Protein 3PG0 (pdb70)

CATH classification: 2.80.10.50

Secondary structure (DSSP, 8-state):
--EEEEEETTT--EEEEGGG--STT-BEEEE-----GGG-EEEEEEETTEEEEEETTT--EEEEGGG--STT-BEEEE-----GGG-EEEEE-SSS-EEEEETTT-PEEEEGGG--STTPBEEEE-----GGG-EEEEE-

Nearest PDB structures (foldseek):
  3pg0-assembly1_A  TM=1.007E+00  e=2.298E-28  synthetic construct
  3vsf-assembly4_D  TM=9.784E-01  e=1.903E-14  Acetivibrio thermocellus ATCC 27405
  7znx-assembly2_B  TM=9.105E-01  e=7.882E-12  Coprinopsis cinerea
  4ouj-assembly1_A  TM=8.703E-01  e=4.534E-09  Clostridium botulinum B1 str. Okra
  7qe4-assembly1_AAA  TM=8.272E-01  e=1.511E-07  Salpingoeca rosetta

Radius of gyration: 12.98 Å; Cα contacts (8 Å, |Δi|>4): 430; chains: 1; bounding box: 32×31×33 Å

Sequence (140 aa):
DGYYKKLVARHSGKKALDVENASTSDGANVIQYSYSGGDNQQWRLLVDLGDGYYKLVARHSGKALDVENNASTSSDGANVIQYSSYSGGDNQQWRLLVDLGDGYYKLVARHSGKKALDVENASTSDGANVIQYSSYSGGDNQQWRLLVDL

Solvent-accessible surface area: 5973 Å² total; per-residue (Å²): 108,50,44,61,37,0,1,0,89,44,23,44,40,0,0,6,0,66,138,49,37,73,62,68,36,13,39,0,8,0,98,49,68,96,32,22,71,20,3,16,0,68,35,38,98,69,34,135,36,36,54,48,0,21,0,96,40,23,51,40,0,0,8,0,72,142,47,40,84,57,62,37,8,38,0,10,0,99,48,70,103,34,23,71,21,4,18,0,87,27,39,95,51,71,84,54,41,64,41,0,7,1,103,45,21,49,38,0,0,8,0,70,136,47,37,74,68,70,38,14,38,0,15,0,96,46,69,100,36,25,63,21,6,13,0,95,33,42,103,61

Foldseek 3Di:
DLKWWKAQQLQRWTFFQPPLDLDAFGFTATAHDPPDLRRIWHWADPDPQKTWTARRSRRWTWFQPPLDQDAFGGIHTHHDDPDLRRIWRWADPPPQKTWTARRSRRWTWFQPPSDNDGGGGIHTHHDDPDSRRIIHIGDD

Structure (mmCIF, N/CA/C/O backbone):
data_3PG0
#
_entry.id   3PG0
#
_cell.length_a   45.012
_cell.length_b   45.012
_cell.length_c   113.439
_cell.angle_alpha   90.00
_cell.angle_beta   90.00
_cell.angle_gamma   90.00
#
_symmetry.space_group_name_H-M   'P 43 21 2'
#
loop_
_entity.id
_entity.type
_entity.pdbx_description
1 polymer ThreeFoil
2 non-polymer 2-[BIS-(2-HYDROXY-ETHYL)-AMINO]-2-HYDROXYMETHYL-PROPANE-1,3-DIOL
3 non-polymer GLYCEROL
4 non-polymer 'SODIUM ION'
5 water water
#
loop_
_atom_site.group_PDB
_atom_site.id
_atom_site.type_symbol
_atom_site.label_atom_id
_atom_site.label_alt_id
_atom_site.label_comp_id
_atom_site.label_asym_id
_atom_site.label_entity_id
_atom_site.label_seq_id
_atom_site.pdbx_PDB_ins_code
_atom_site.Cartn_x
_atom_site.Cartn_y
_atom_site.Cartn_z
_atom_site.occupancy
_atom_site.B_iso_or_equiv
_atom_site.auth_seq_id
_atom_site.auth_comp_id
_atom_site.auth_asym_id
_atom_site.auth_atom_id
_atom_site.pdbx_PDB_model_num
ATOM 1 N N . ASP A 1 26 ? 28.646 -9.134 -5.409 1.00 49.48 2 ASP A N 1
ATOM 2 C CA . ASP A 1 26 ? 28.704 -9.544 -4.012 1.00 50.50 2 ASP A CA 1
ATOM 3 C C . ASP A 1 26 ? 28.323 -11.007 -3.844 1.00 49.72 2 ASP A C 1
ATOM 4 O O . ASP A 1 26 ? 29.013 -11.766 -3.161 1.00 49.89 2 ASP A O 1
ATOM 9 N N . GLY A 1 27 ? 27.218 -11.390 -4.479 1.00 43.57 3 GLY A N 1
ATOM 10 C CA . GLY A 1 27 ? 26.538 -12.634 -4.168 1.00 38.26 3 GLY A CA 1
ATOM 11 C C . GLY A 1 27 ? 25.346 -12.311 -3.277 1.00 32.42 3 GLY A C 1
ATOM 12 O O . GLY A 1 27 ? 24.525 -13.166 -2.951 1.00 33.57 3 GLY A O 1
ATOM 13 N N . TYR A 1 28 ? 25.258 -11.047 -2.883 1.00 26.39 4 TYR A N 1
ATOM 14 C CA . TYR A 1 28 ? 24.183 -10.593 -2.014 1.00 18.84 4 TYR A CA 1
ATOM 15 C C . TYR A 1 28 ? 23.229 -9.671 -2.761 1.00 21.19 4 TYR A C 1
ATOM 16 O O . TYR A 1 28 ? 23.578 -9.107 -3.796 1.00 23.10 4 TYR A O 1
ATOM 25 N N . TYR A 1 29 ? 22.023 -9.532 -2.216 1.00 18.02 5 TYR A N 1
ATOM 26 C CA . TYR A 1 29 ? 20.984 -8.686 -2.779 1.00 13.72 5 TYR A CA 1
ATOM 27 C C . TYR A 1 29 ? 20.361 -7.816 -1.707 1.00 14.40 5 TYR A C 1
ATOM 28 O O . TYR A 1 29 ? 20.328 -8.180 -0.527 1.00 15.82 5 TYR A O 1
ATOM 37 N N A LYS A 1 30 ? 19.881 -6.646 -2.096 0.77 13.53 6 LYS A N 1
ATOM 38 N N B LYS A 1 30 ? 19.816 -6.678 -2.123 0.23 13.61 6 LYS A N 1
ATOM 39 C CA A LYS A 1 30 ? 18.911 -5.985 -1.252 0.77 13.25 6 LYS A CA 1
ATOM 40 C CA B LYS A 1 30 ? 18.919 -5.916 -1.264 0.23 14.48 6 LYS A CA 1
ATOM 41 C C A LYS A 1 30 ? 17.553 -6.249 -1.877 0.77 12.23 6 LYS A C 1
ATOM 42 C C B LYS A 1 30 ? 17.509 -5.950 -1.854 0.23 13.78 6 LYS A C 1
ATOM 43 O O A LYS A 1 30 ? 17.436 -6.436 -3.094 0.77 12.31 6 LYS A O 1
ATOM 44 O O B LYS A 1 30 ? 17.309 -5.657 -3.035 0.23 16.26 6 LYS A O 1
ATOM 55 N N . LEU A 1 31 ? 16.536 -6.323 -1.028 1.00 10.68 7 LEU A N 1
ATOM 56 C CA . LEU A 1 31 ? 15.175 -6.513 -1.491 1.00 8.6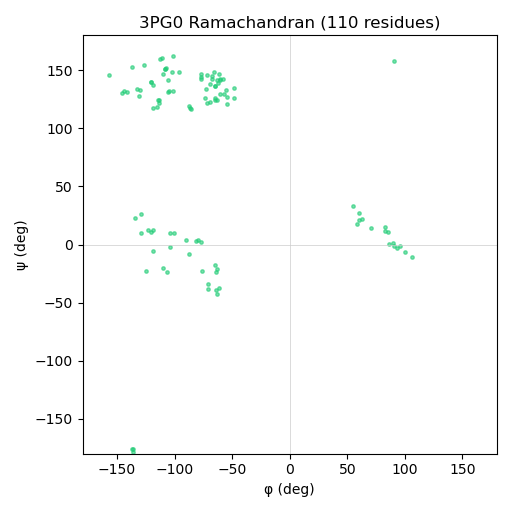0 7 LEU A CA 1
ATOM 57 C C . LEU A 1 31 ? 14.393 -5.279 -1.106 1.00 9.16 7 LEU A C 1
ATOM 58 O O . LEU A 1 31 ? 14.252 -4.975 0.081 1.00 12.03 7 LEU A O 1
ATOM 63 N N . VAL A 1 32 ? 13.892 -4.568 -2.117 1.00 9.19 8 VAL A N 1
ATOM 64 C CA . VAL A 1 32 ? 13.271 -3.261 -1.920 1.00 9.66 8 VAL A CA 1
ATOM 65 C C . VAL A 1 32 ? 11.793 -3.345 -2.275 1.00 9.09 8 VAL A C 1
ATOM 66 O O . VAL A 1 32 ? 11.438 -3.761 -3.381 1.00 11.36 8 VAL A O 1
ATOM 70 N N . ALA A 1 33 ? 10.935 -2.967 -1.332 1.00 10.33 9 ALA A N 1
ATOM 71 C CA . ALA A 1 33 ? 9.493 -2.984 -1.582 1.00 7.92 9 ALA A CA 1
ATOM 72 C C . ALA A 1 33 ? 9.112 -1.910 -2.590 1.00 11.72 9 ALA A C 1
ATOM 73 O O . ALA A 1 33 ? 9.596 -0.769 -2.530 1.00 11.67 9 ALA A O 1
ATOM 75 N N . ARG A 1 34 ? 8.228 -2.273 -3.512 1.00 10.72 10 ARG A N 1
ATOM 76 C CA . ARG A 1 34 ? 7.873 -1.375 -4.608 1.00 9.62 10 ARG A CA 1
ATOM 77 C C . ARG A 1 34 ? 7.187 -0.112 -4.116 1.00 13.86 10 ARG A C 1
ATOM 78 O O . ARG A 1 34 ? 7.438 0.981 -4.632 1.00 14.96 10 ARG A O 1
ATOM 86 N N . HIS A 1 35 ? 6.318 -0.254 -3.122 1.00 11.09 11 HIS A N 1
ATOM 87 C CA . HIS A 1 35 ? 5.549 0.900 -2.663 1.00 9.61 11 HIS A CA 1
ATOM 88 C C . HIS A 1 35 ? 6.420 1.909 -1.920 1.00 14.18 11 HIS A C 1
ATOM 89 O O . HIS A 1 35 ? 6.255 3.107 -2.085 1.00 15.47 11 HIS A O 1
ATOM 96 N N . SER A 1 36 ? 7.368 1.425 -1.122 1.00 11.25 12 SER A N 1
ATOM 97 C CA . SER A 1 36 ? 8.053 2.300 -0.173 1.00 11.35 12 SER A CA 1
ATOM 98 C C . SER A 1 36 ? 9.477 2.618 -0.585 1.00 10.50 12 SER A C 1
ATOM 99 O O . SER A 1 36 ? 10.039 3.636 -0.159 1.00 14.70 12 SER A O 1
ATOM 102 N N . GLY A 1 37 ? 10.066 1.745 -1.400 1.00 12.97 13 GLY A N 1
ATOM 103 C CA . GLY A 1 37 ? 11.462 1.878 -1.784 1.00 15.04 13 GLY A CA 1
ATOM 104 C C . GLY A 1 37 ? 12.398 1.567 -0.622 1.00 14.57 13 GLY A C 1
ATOM 105 O O . GLY A 1 37 ? 13.612 1.825 -0.686 1.00 15.83 13 GLY A O 1
ATOM 106 N N A LYS A 1 38 ? 11.840 1.024 0.454 0.32 12.69 14 LYS A N 1
ATOM 107 N N B LYS A 1 38 ? 11.836 0.975 0.427 0.68 13.06 14 LYS A N 1
ATOM 108 C CA A LYS A 1 38 ? 12.651 0.638 1.601 0.32 10.75 14 LYS A CA 1
ATOM 109 C CA B LYS A 1 38 ? 12.601 0.610 1.613 0.68 10.65 14 LYS A CA 1
ATOM 110 C C A LYS A 1 38 ? 13.061 -0.831 1.502 0.32 9.78 14 LYS A C 1
ATOM 111 C C B LYS A 1 38 ? 12.904 -0.894 1.654 0.68 9.14 14 LYS A C 1
ATOM 112 O O A LYS A 1 38 ? 12.599 -1.558 0.615 0.32 7.06 14 LYS A O 1
ATOM 113 O O B LYS A 1 38 ? 12.218 -1.697 1.012 0.68 10.95 14 LYS A O 1
ATOM 124 N N . ALA A 1 39 ? 13.938 -1.258 2.404 1.00 8.46 15 ALA A N 1
ATOM 125 C CA . ALA A 1 39 ? 14.569 -2.562 2.289 1.00 10.21 15 ALA A CA 1
ATOM 126 C C . ALA A 1 39 ? 14.126 -3.576 3.337 1.00 10.48 15 ALA A C 1
ATOM 127 O O . ALA A 1 39 ? 13.782 -3.221 4.467 1.00 10.19 15 ALA A O 1
ATOM 129 N N . LEU A 1 40 ? 14.162 -4.844 2.944 1.00 9.05 16 LEU A N 1
ATOM 130 C CA . LEU A 1 40 ? 13.970 -5.955 3.858 1.00 9.76 16 LEU A CA 1
ATOM 131 C C . LEU A 1 40 ? 15.118 -5.992 4.866 1.00 8.70 16 LEU A C 1
ATOM 132 O O . LEU A 1 40 ? 16.292 -6.069 4.488 1.00 8.95 16 LEU A O 1
ATOM 137 N N . ASP A 1 41 ? 14.772 -5.961 6.151 1.00 8.19 17 ASP A N 1
ATOM 138 C CA . ASP A 1 41 ? 15.722 -5.605 7.193 1.00 7.87 17 ASP A CA 1
ATOM 139 C C . ASP A 1 41 ? 15.519 -6.473 8.440 1.00 7.65 17 ASP A C 1
ATOM 140 O O . ASP A 1 41 ? 14.392 -6.634 8.906 1.00 8.92 17 ASP A O 1
ATOM 145 N N . VAL A 1 42 ? 16.604 -7.044 8.975 1.00 8.72 18 VAL A N 1
ATOM 146 C CA . VAL A 1 42 ? 16.496 -7.726 10.271 1.00 6.36 18 VAL A CA 1
ATOM 147 C C . VAL A 1 42 ? 16.722 -6.712 11.389 1.00 11.97 18 VAL A C 1
ATOM 148 O O . VAL A 1 42 ? 17.798 -6.113 11.506 1.00 10.69 18 VAL A O 1
ATOM 152 N N . GLU A 1 43 ? 15.698 -6.558 12.217 1.00 9.68 19 GLU A N 1
ATOM 153 C CA . GLU A 1 43 ? 15.567 -5.434 13.132 1.00 12.72 19 GLU A CA 1
ATOM 154 C C . GLU A 1 43 ? 16.772 -5.245 14.054 1.00 11.52 19 GLU A C 1
ATOM 155 O O . GLU A 1 43 ? 17.137 -6.145 14.825 1.00 11.93 19 GLU A O 1
ATOM 161 N N . ASN A 1 44 ? 17.385 -4.067 13.949 1.00 11.99 20 ASN A N 1
ATOM 162 C CA . ASN A 1 44 ? 18.486 -3.657 14.817 1.00 11.59 20 ASN A CA 1
ATOM 163 C C . ASN A 1 44 ? 19.712 -4.564 14.739 1.00 11.37 20 ASN A C 1
ATOM 164 O O . ASN A 1 44 ? 20.540 -4.601 15.661 1.00 10.58 20 ASN A O 1
ATOM 169 N N . ALA A 1 45 ? 19.810 -5.297 13.630 1.00 8.70 21 ALA A N 1
ATOM 170 C CA . ALA A 1 45 ? 20.957 -6.165 13.360 1.00 10.53 21 ALA A CA 1
ATOM 171 C C . ALA A 1 45 ? 21.136 -7.236 14.425 1.00 12.07 21 ALA A C 1
ATOM 172 O O . ALA A 1 45 ? 22.240 -7.745 14.644 1.00 10.86 21 ALA A O 1
ATOM 174 N N . SER A 1 46 ? 20.040 -7.617 15.068 1.00 11.35 22 SER A N 1
ATOM 175 C CA . SER A 1 46 ? 20.106 -8.753 15.981 1.00 9.89 22 SER A CA 1
ATOM 176 C C . SER A 1 46 ? 20.426 -10.009 15.193 1.00 10.40 22 SER A C 1
ATOM 177 O O . SER A 1 46 ? 19.831 -10.240 14.127 1.00 10.06 22 SER A O 1
ATOM 180 N N . THR A 1 47 ? 21.338 -10.826 15.717 1.00 10.60 23 THR A N 1
ATOM 181 C CA . THR A 1 47 ? 21.617 -12.131 15.108 1.00 8.54 23 THR A CA 1
ATOM 182 C C . THR A 1 47 ? 20.727 -13.233 15.692 1.00 9.34 23 THR A C 1
ATOM 183 O O . THR A 1 47 ? 20.870 -14.413 15.338 1.00 10.38 23 THR A O 1
ATOM 187 N N . SER A 1 48 ? 19.808 -12.861 16.579 1.00 8.63 24 SER A N 1
ATOM 188 C CA . SER A 1 48 ? 19.029 -13.854 17.332 1.00 9.10 24 SER A CA 1
ATOM 189 C C . SER A 1 48 ? 18.047 -14.677 16.501 1.00 10.24 24 SER A C 1
ATOM 190 O O . SER A 1 48 ? 17.371 -14.147 15.609 1.00 9.44 24 SER A O 1
ATOM 193 N N . ASP A 1 49 ? 17.928 -15.956 16.841 1.00 10.13 25 ASP A N 1
ATOM 194 C CA . ASP A 1 49 ? 16.761 -16.714 16.418 1.00 10.57 25 ASP A CA 1
ATOM 195 C C . ASP A 1 49 ? 15.524 -15.955 16.873 1.00 11.54 25 ASP A C 1
ATOM 196 O O . ASP A 1 49 ? 15.394 -15.608 18.056 1.0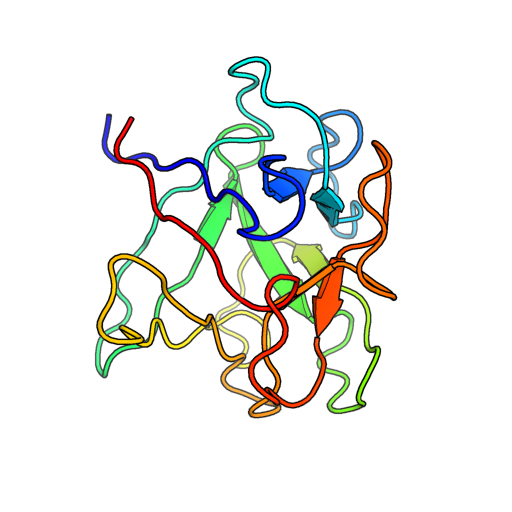0 12.17 25 ASP A O 1
ATOM 201 N N . GLY A 1 50 ? 14.621 -15.692 15.931 1.00 8.54 26 GLY A N 1
ATOM 202 C CA . GLY A 1 50 ? 13.368 -15.021 16.225 1.00 9.51 26 GLY A CA 1
ATOM 203 C C . GLY A 1 50 ? 13.379 -13.505 16.063 1.00 11.29 26 GLY A C 1
ATOM 204 O O . GLY A 1 50 ? 12.334 -12.860 16.245 1.00 11.88 26 GLY A O 1
ATOM 205 N N . A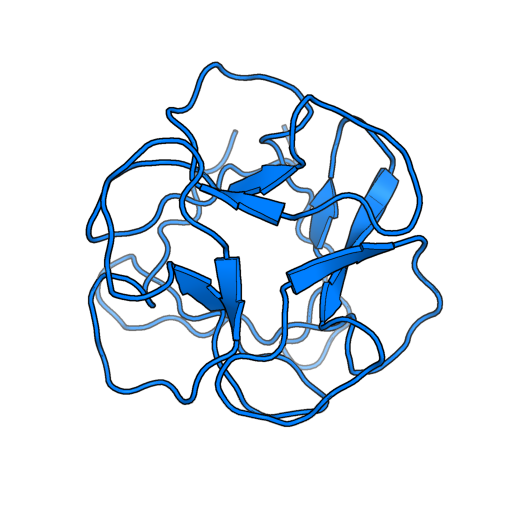LA A 1 51 ? 14.531 -12.922 15.730 1.00 10.38 27 ALA A N 1
ATOM 206 C CA . ALA A 1 51 ? 14.575 -11.472 15.509 1.00 8.86 27 ALA A CA 1
ATOM 207 C C . ALA A 1 51 ? 13.599 -11.101 14.409 1.00 10.26 27 ALA A C 1
ATOM 208 O O . ALA A 1 51 ? 13.437 -11.836 13.438 1.00 11.41 27 ALA A O 1
ATOM 210 N N . ASN A 1 52 ? 12.941 -9.959 14.566 1.00 9.88 28 ASN A N 1
ATOM 211 C CA . ASN A 1 52 ? 11.872 -9.587 13.645 1.00 10.62 28 ASN A CA 1
ATOM 212 C C . ASN A 1 52 ? 12.421 -9.064 12.328 1.00 8.49 28 ASN A C 1
ATOM 213 O O . ASN A 1 52 ? 13.461 -8.414 12.303 1.00 10.28 28 ASN A O 1
ATOM 218 N N . VAL A 1 53 ? 11.702 -9.335 11.243 1.00 8.15 29 VAL A N 1
ATOM 219 C CA . VAL A 1 53 ? 12.048 -8.780 9.934 1.00 6.68 29 VAL A CA 1
ATOM 220 C C . VAL A 1 53 ? 11.067 -7.657 9.619 1.00 9.49 29 VAL A C 1
ATOM 221 O O . VAL A 1 53 ? 9.850 -7.809 9.764 1.00 9.48 29 VAL A O 1
ATOM 225 N N . ILE A 1 54 ? 11.614 -6.524 9.199 1.00 7.57 30 ILE A N 1
ATOM 226 C CA . ILE A 1 54 ? 10.850 -5.294 9.028 1.00 10.15 30 ILE A CA 1
ATOM 227 C C . ILE A 1 54 ? 11.259 -4.654 7.715 1.00 8.77 30 ILE A C 1
ATOM 228 O O . ILE A 1 54 ? 12.081 -5.185 6.975 1.00 8.65 30 ILE A O 1
ATOM 233 N N . GLN A 1 55 ? 10.670 -3.506 7.425 1.00 8.28 31 GLN A N 1
ATOM 234 C CA . GLN A 1 55 ? 11.122 -2.676 6.323 1.00 10.58 31 GLN A CA 1
ATOM 235 C C . GLN A 1 55 ? 11.868 -1.481 6.901 1.00 10.01 31 GLN A C 1
ATOM 236 O O . GLN A 1 55 ? 11.498 -0.965 7.950 1.00 10.85 31 GLN A O 1
ATOM 242 N N . TYR A 1 56 ? 12.947 -1.069 6.253 1.00 11.71 32 TYR A N 1
ATOM 243 C CA . TYR A 1 56 ? 13.707 0.066 6.759 1.00 11.48 32 TYR A CA 1
ATOM 244 C C . TYR A 1 56 ? 14.510 0.714 5.638 1.00 12.78 32 TYR A C 1
ATOM 245 O O . TYR A 1 56 ? 14.983 0.037 4.726 1.00 11.14 32 TYR A O 1
ATOM 254 N N . SER A 1 57 ? 14.658 2.034 5.703 1.00 10.63 33 SER A N 1
ATOM 255 C CA . SER A 1 57 ? 15.489 2.731 4.732 1.00 10.46 33 SER A CA 1
ATOM 256 C C . SER A 1 57 ? 16.849 2.040 4.590 1.00 10.57 33 SER A C 1
ATOM 257 O O . SER A 1 57 ? 17.490 1.709 5.589 1.00 13.22 33 SER A O 1
ATOM 260 N N . TYR A 1 58 ? 17.293 1.853 3.350 1.00 13.57 34 TYR A N 1
ATOM 261 C CA . TYR A 1 58 ? 18.534 1.119 3.091 1.00 14.24 34 TYR A CA 1
ATOM 262 C C . TYR A 1 58 ? 19.770 1.940 3.453 1.00 17.00 34 TYR A C 1
ATOM 263 O O . TYR A 1 58 ? 19.939 3.066 2.971 1.00 17.00 34 TYR A O 1
ATOM 272 N N . SER A 1 59 ? 20.633 1.359 4.288 1.00 14.91 35 SER A N 1
ATOM 273 C CA . SER A 1 59 ? 21.873 2.000 4.720 1.00 15.97 35 SER A CA 1
ATOM 274 C C . SER A 1 59 ? 23.100 1.196 4.287 1.00 17.52 35 SER A C 1
ATOM 275 O O . SER A 1 59 ? 24.239 1.620 4.510 1.00 18.35 35 SER A O 1
ATOM 278 N N . GLY A 1 60 ? 22.870 0.025 3.704 1.00 13.67 36 GLY A N 1
ATOM 279 C CA . GLY A 1 60 ? 23.950 -0.880 3.338 1.00 16.57 36 GLY A CA 1
ATOM 280 C C . GLY A 1 60 ? 24.377 -1.774 4.494 1.00 14.56 36 GLY A C 1
ATOM 281 O O . GLY A 1 60 ? 25.401 -2.461 4.433 1.00 14.11 36 GLY A O 1
ATOM 282 N N . GLY A 1 61 ? 23.591 -1.771 5.565 1.00 14.73 37 GLY A N 1
ATOM 283 C CA . GLY A 1 61 ? 23.889 -2.617 6.705 1.00 12.69 37 GLY A CA 1
ATOM 284 C C . GLY A 1 61 ? 23.859 -4.082 6.301 1.00 14.45 37 GLY A C 1
ATOM 285 O O . GLY A 1 61 ? 23.078 -4.477 5.430 1.00 12.70 37 GLY A O 1
ATOM 286 N N . ASP A 1 62 ? 24.709 -4.898 6.922 1.00 11.29 38 ASP A N 1
ATOM 287 C CA . ASP A 1 62 ? 24.708 -6.327 6.614 1.00 10.38 38 ASP A CA 1
ATOM 288 C C . ASP A 1 62 ? 23.377 -6.980 6.979 1.00 13.79 38 ASP A C 1
ATOM 289 O O . ASP A 1 62 ? 23.054 -8.057 6.475 1.00 12.26 38 ASP A O 1
ATOM 294 N N . ASN A 1 63 ? 22.616 -6.341 7.867 1.00 12.15 39 ASN A N 1
ATOM 295 C CA . ASN A 1 63 ? 21.296 -6.855 8.248 1.00 9.90 39 ASN A CA 1
ATOM 296 C C . ASN A 1 63 ? 20.224 -6.522 7.208 1.00 11.14 39 ASN A C 1
ATOM 297 O O . ASN A 1 63 ? 19.038 -6.824 7.398 1.00 10.17 39 ASN A O 1
ATOM 302 N N . GLN A 1 64 ? 20.653 -5.914 6.105 1.00 10.67 40 GLN A N 1
ATOM 303 C CA . GLN A 1 64 ? 19.756 -5.546 5.010 1.00 12.26 40 GLN A CA 1
ATOM 304 C C . GLN A 1 64 ? 20.242 -6.185 3.721 1.00 13.21 40 GLN A C 1
ATOM 305 O O . GLN A 1 64 ? 19.797 -5.817 2.635 1.00 12.51 40 GLN A O 1
ATOM 311 N N . GLN A 1 65 ? 21.172 -7.129 3.839 1.00 9.33 41 GLN A N 1
ATOM 312 C CA . GLN A 1 65 ? 21.681 -7.835 2.675 1.00 10.85 41 GLN A CA 1
ATOM 313 C C . GLN A 1 65 ? 21.382 -9.314 2.800 1.00 14.20 41 GLN A C 1
ATOM 314 O O . GLN A 1 65 ? 21.540 -9.895 3.877 1.00 12.73 41 GLN A O 1
ATOM 320 N N . TRP A 1 66 ? 20.950 -9.915 1.694 1.00 9.44 42 TRP A N 1
ATOM 321 C CA . TRP A 1 66 ? 20.427 -11.267 1.702 1.00 8.61 42 TRP A CA 1
ATOM 322 C C . TRP A 1 66 ? 21.083 -12.096 0.620 1.00 13.88 42 TRP A C 1
ATOM 323 O O . TRP A 1 66 ? 21.206 -11.658 -0.524 1.00 14.72 42 TRP A O 1
ATOM 334 N N . ARG A 1 67 ? 21.520 -13.290 0.994 1.00 13.56 43 ARG A N 1
ATOM 335 C CA . ARG A 1 67 ? 22.025 -14.239 0.015 1.00 14.79 43 ARG A CA 1
ATOM 336 C C . ARG A 1 67 ? 20.854 -15.065 -0.484 1.00 13.99 43 ARG A C 1
ATOM 337 O O . ARG A 1 67 ? 20.153 -15.697 0.313 1.00 14.25 43 ARG A O 1
ATOM 342 N N A LEU A 1 68 ? 20.641 -15.080 -1.802 0.65 14.31 44 LEU A N 1
ATOM 343 N N B LEU A 1 68 ? 20.620 -15.015 -1.791 0.35 14.08 44 LEU A N 1
ATOM 344 C CA A LEU A 1 68 ? 19.568 -15.873 -2.409 0.65 12.56 44 LEU A CA 1
ATOM 345 C CA B LEU A 1 68 ? 19.636 -15.876 -2.416 0.35 13.18 44 LEU A CA 1
ATOM 346 C C A LEU A 1 68 ? 20.064 -17.252 -2.839 0.65 13.40 44 LEU A C 1
ATOM 347 C C B LEU A 1 68 ? 20.300 -17.215 -2.658 0.35 13.48 44 LEU A C 1
ATOM 348 O O A LEU A 1 68 ? 20.666 -17.413 -3.910 0.65 14.27 44 LEU A O 1
ATOM 349 O O B LEU A 1 68 ? 21.279 -17.314 -3.405 0.35 12.90 44 LEU A O 1
ATOM 358 N N . VAL A 1 69 ? 19.782 -18.243 -2.004 1.00 10.23 45 VAL A N 1
ATOM 359 C CA . VAL A 1 69 ? 20.353 -19.564 -2.137 1.00 11.45 45 VAL A CA 1
ATOM 360 C C . VAL A 1 69 ? 19.370 -20.508 -2.805 1.00 11.63 45 VAL A C 1
ATOM 361 O O . VAL A 1 69 ? 18.311 -20.808 -2.246 1.00 11.29 45 VAL A O 1
ATOM 365 N N . ASP A 1 70 ? 19.73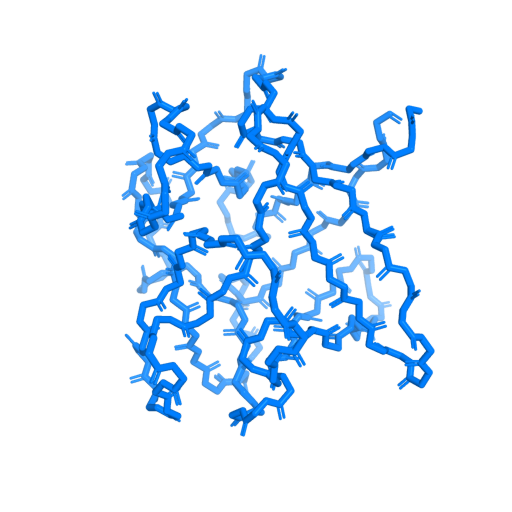0 -20.958 -4.010 1.00 11.40 46 ASP A N 1
ATOM 366 C CA . ASP A 1 70 ? 18.892 -21.804 -4.845 1.00 14.17 46 ASP A CA 1
ATOM 367 C C . ASP A 1 70 ? 18.761 -23.196 -4.245 1.00 15.87 46 ASP A C 1
ATOM 368 O O . ASP A 1 70 ? 19.758 -23.873 -4.012 1.00 16.38 46 ASP A O 1
ATOM 373 N N . LEU A 1 71 ? 17.525 -23.613 -3.996 1.00 13.04 47 LEU A N 1
ATOM 374 C CA . LEU A 1 71 ? 17.247 -24.930 -3.426 1.00 13.45 47 LEU A CA 1
ATOM 375 C C . LEU A 1 71 ? 16.724 -25.883 -4.491 1.00 15.78 47 LEU A C 1
ATOM 376 O O . LEU A 1 71 ? 16.472 -27.046 -4.206 1.00 15.19 47 LEU A O 1
ATOM 381 N N . GLY A 1 72 ? 16.562 -25.386 -5.714 1.00 18.44 48 GLY A N 1
ATOM 382 C CA . GLY A 1 72 ? 15.976 -26.170 -6.789 1.00 23.42 48 GLY A CA 1
ATOM 383 C C . GLY A 1 72 ? 14.466 -26.000 -6.847 1.00 26.93 48 GLY A C 1
ATOM 384 O O . GLY A 1 72 ? 13.834 -25.619 -5.854 1.00 20.98 48 GLY A O 1
ATOM 385 N N . ASP A 1 73 ? 13.893 -26.272 -8.018 1.00 27.49 49 ASP A N 1
ATOM 386 C CA . ASP A 1 73 ? 12.445 -26.209 -8.225 1.00 31.07 49 ASP A CA 1
ATOM 387 C C . ASP A 1 73 ? 11.849 -24.815 -8.026 1.00 26.05 49 ASP A C 1
ATOM 388 O O . ASP A 1 73 ? 10.650 -24.675 -7.791 1.00 32.97 49 ASP A O 1
ATOM 393 N N . GLY A 1 74 ? 12.682 -23.786 -8.137 1.00 23.33 50 GLY A N 1
ATOM 394 C CA . GLY A 1 74 ? 12.204 -22.420 -8.016 1.00 21.58 50 GLY A CA 1
ATOM 395 C C . GLY A 1 74 ? 12.147 -21.919 -6.582 1.00 19.40 50 GLY A C 1
ATOM 396 O O . GLY A 1 74 ? 11.768 -20.772 -6.344 1.00 21.59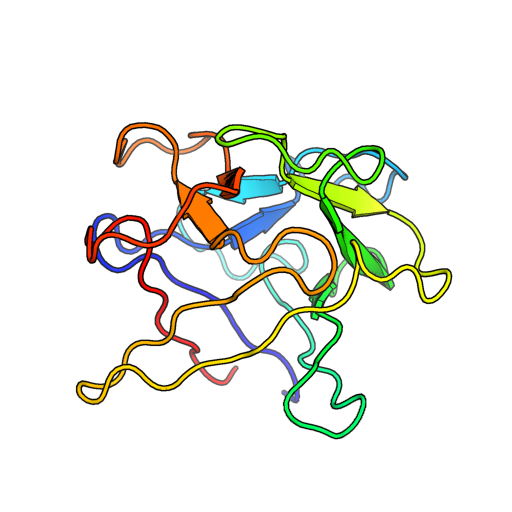 50 GLY A O 1
ATOM 397 N N . TYR A 1 75 ? 12.547 -22.764 -5.633 1.00 19.18 51 TYR A N 1
ATOM 398 C CA . TYR A 1 75 ? 12.600 -22.362 -4.231 1.00 15.18 51 TYR A CA 1
ATOM 399 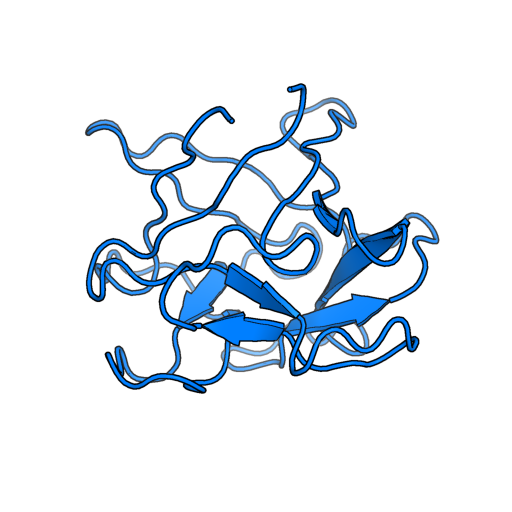C C . TYR A 1 75 ? 13.996 -21.903 -3.810 1.00 16.19 51 TYR A C 1
ATOM 400 O O . TYR A 1 75 ? 15.003 -22.385 -4.339 1.00 13.74 51 TYR A O 1
ATOM 409 N N . TYR A 1 76 ? 14.030 -20.958 -2.871 1.00 12.00 52 TYR A N 1
ATOM 410 C CA . TYR A 1 76 ? 15.256 -20.377 -2.341 1.00 13.73 52 TYR A CA 1
ATOM 411 C C . TYR A 1 76 ? 15.158 -20.241 -0.833 1.00 13.61 52 TYR A C 1
ATOM 412 O O . TYR A 1 76 ? 14.068 -20.081 -0.287 1.00 13.03 52 TYR A O 1
ATOM 421 N N . LYS A 1 77 ? 16.297 -20.277 -0.152 1.00 11.13 53 LYS A N 1
ATOM 422 C CA . LYS A 1 77 ? 16.344 -19.721 1.192 1.00 10.39 53 LYS A CA 1
ATOM 423 C C . LYS A 1 77 ? 17.011 -18.364 1.071 1.00 11.99 53 LYS A C 1
ATOM 424 O O . LYS A 1 77 ? 17.836 -18.140 0.178 1.00 13.40 53 LYS A O 1
ATOM 430 N N . LEU A 1 78 ? 16.608 -17.441 1.933 1.00 10.66 54 LEU A N 1
ATOM 431 C CA . LEU A 1 78 ? 17.197 -16.110 1.949 1.00 10.00 54 LEU A CA 1
ATOM 432 C C . LEU A 1 78 ? 17.907 -15.935 3.275 1.00 10.78 54 LEU A C 1
ATOM 433 O O . LEU A 1 78 ? 17.290 -15.992 4.344 1.00 10.36 54 LEU A O 1
ATOM 438 N N . VAL A 1 79 ? 19.215 -15.727 3.202 1.00 10.12 55 VAL A N 1
ATOM 439 C CA . VAL A 1 79 ? 20.051 -15.749 4.398 1.00 10.02 55 VAL A CA 1
ATOM 440 C C . VAL A 1 79 ? 20.613 -14.359 4.653 1.00 11.35 55 VAL A C 1
ATOM 441 O O . VAL A 1 79 ? 21.267 -13.786 3.784 1.00 13.73 55 VAL A O 1
ATOM 445 N N . ALA A 1 80 ? 20.364 -13.823 5.843 1.00 11.30 56 ALA A N 1
ATOM 446 C CA . ALA A 1 80 ? 20.821 -12.477 6.166 1.00 9.38 56 ALA A CA 1
ATOM 447 C C . ALA A 1 80 ? 22.333 -12.457 6.370 1.00 10.68 56 ALA A C 1
ATOM 448 O O . ALA A 1 80 ? 22.893 -13.301 7.070 1.00 12.34 56 ALA A O 1
ATOM 450 N N . ARG A 1 81 ? 22.986 -11.477 5.763 1.00 11.10 57 ARG A N 1
ATOM 451 C CA . ARG A 1 81 ? 24.443 -11.419 5.769 1.00 13.08 57 ARG A CA 1
ATOM 452 C C . ARG A 1 81 ? 25.015 -11.290 7.180 1.00 14.92 57 ARG A C 1
ATOM 453 O O . ARG A 1 81 ? 26.053 -11.876 7.495 1.00 14.81 57 ARG A O 1
ATOM 461 N N . HIS A 1 82 ? 24.341 -10.531 8.037 1.00 9.88 58 HIS A N 1
ATOM 462 C CA . HIS A 1 82 ? 24.925 -10.213 9.336 1.00 10.82 58 HIS A CA 1
ATOM 463 C C . HIS A 1 82 ? 24.854 -11.386 10.307 1.00 13.11 58 HIS A C 1
ATOM 464 O O . HIS A 1 82 ? 25.622 -11.447 11.268 1.00 12.62 58 HIS A O 1
ATOM 471 N N . SER A 1 83 ? 23.925 -12.313 10.069 1.00 11.47 59 SER A N 1
ATOM 472 C CA . SER A 1 83 ? 23.607 -13.331 11.065 1.00 10.71 59 SER A CA 1
ATOM 473 C C . SER A 1 83 ? 23.731 -14.764 10.558 1.00 12.21 59 SER A C 1
ATOM 474 O O . SER A 1 83 ? 23.875 -15.690 11.356 1.00 14.10 59 SER A O 1
ATOM 477 N N . GLY A 1 84 ? 23.639 -14.948 9.241 1.00 11.39 60 GLY A N 1
ATOM 478 C CA . GLY A 1 84 ? 23.631 -16.275 8.646 1.00 14.16 60 GLY A CA 1
ATOM 479 C C . GLY A 1 84 ? 22.347 -17.035 8.927 1.00 14.51 60 GLY A C 1
ATOM 480 O O . GLY A 1 84 ? 22.296 -18.254 8.753 1.00 15.90 60 GLY A O 1
ATOM 481 N N . LYS A 1 85 ? 21.318 -16.324 9.387 1.00 11.54 61 LYS A N 1
ATOM 482 C CA . LYS A 1 85 ? 20.029 -16.946 9.686 1.00 9.21 61 LYS A CA 1
ATOM 483 C C . LYS A 1 85 ? 19.055 -16.669 8.542 1.00 13.10 61 LYS A C 1
ATOM 484 O O . LYS A 1 85 ? 19.297 -15.789 7.719 1.00 11.34 61 LYS A O 1
ATOM 490 N N . ALA A 1 86 ? 17.978 -17.444 8.462 1.00 8.88 62 ALA A N 1
ATOM 491 C CA . ALA A 1 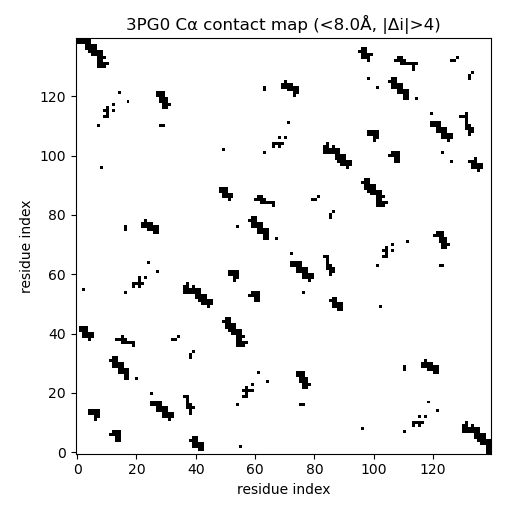86 ? 17.137 -17.447 7.263 1.00 8.98 62 ALA A CA 1
ATOM 492 C C . ALA A 1 86 ? 15.787 -16.760 7.452 1.00 10.05 62 ALA A C 1
ATOM 493 O O . ALA A 1 86 ? 15.234 -16.735 8.559 1.00 11.55 62 ALA A O 1
ATOM 495 N N . LEU A 1 87 ? 15.262 -16.231 6.348 1.00 7.36 63 LEU A N 1
ATOM 496 C CA . LEU A 1 87 ? 13.921 -15.622 6.300 1.00 6.42 63 LEU A CA 1
ATOM 497 C C . LEU A 1 87 ? 12.882 -16.703 6.568 1.00 8.32 63 LEU A C 1
ATOM 498 O O . LEU A 1 87 ? 12.854 -17.730 5.884 1.00 11.04 63 LEU A O 1
ATOM 503 N N . ASP A 1 88 ? 12.012 -16.468 7.550 1.00 8.83 64 ASP A N 1
ATOM 504 C CA . ASP A 1 88 ? 11.259 -17.557 8.174 1.00 8.95 64 ASP A CA 1
ATOM 505 C C . ASP A 1 88 ? 9.862 -17.050 8.524 1.00 10.16 64 ASP A C 1
ATOM 506 O O . ASP A 1 88 ? 9.719 -15.961 9.066 1.00 9.93 64 ASP A O 1
ATOM 511 N N . VAL A 1 89 ? 8.831 -17.811 8.171 1.00 9.24 65 VAL A N 1
ATOM 512 C CA . VAL A 1 89 ? 7.488 -17.474 8.632 1.00 8.26 65 VAL A CA 1
ATOM 513 C C . VAL A 1 89 ? 7.294 -18.099 10.005 1.00 11.09 65 VAL A C 1
ATOM 514 O O . VAL A 1 89 ? 7.319 -19.318 10.157 1.00 10.92 65 VAL A O 1
ATOM 518 N N . GLU A 1 90 ? 7.111 -17.238 10.996 1.00 10.05 66 GLU A N 1
ATOM 519 C CA . GLU A 1 90 ? 7.110 -17.620 12.403 1.00 10.09 66 GLU A CA 1
ATOM 520 C C . GLU A 1 90 ? 6.203 -18.807 12.722 1.00 12.58 66 GLU A C 1
ATOM 521 O O . GLU A 1 90 ? 4.991 -18.761 12.480 1.00 12.16 66 GLU A O 1
ATOM 527 N N A ASN A 1 91 ? 6.800 -19.863 13.271 0.39 13.43 67 ASN A N 1
ATOM 528 N N B ASN A 1 91 ? 6.816 -19.868 13.246 0.61 12.92 67 ASN A N 1
ATOM 529 C CA A ASN A 1 91 ? 6.066 -21.057 13.698 0.39 15.89 67 ASN A CA 1
ATOM 530 C CA B ASN A 1 91 ? 6.108 -21.074 13.687 0.61 15.72 67 ASN A CA 1
ATOM 531 C C A ASN A 1 91 ? 5.291 -21.748 12.580 0.39 14.62 67 ASN A C 1
ATOM 532 C C B ASN A 1 91 ? 5.351 -21.806 12.588 0.61 14.66 67 ASN A C 1
ATOM 533 O O A ASN A 1 91 ? 4.323 -22.467 12.838 0.39 14.37 67 ASN A O 1
ATOM 534 O O B ASN A 1 91 ? 4.462 -22.616 12.865 0.61 13.82 67 ASN A O 1
ATOM 543 N N . ALA A 1 92 ? 5.728 -21.535 11.342 1.00 14.83 68 ALA A N 1
ATOM 544 C CA . ALA A 1 92 ? 5.087 -22.148 10.181 1.00 15.79 68 ALA A CA 1
ATOM 545 C C . ALA A 1 92 ? 3.586 -21.882 10.132 1.00 14.44 68 ALA A C 1
ATOM 546 O O . ALA A 1 92 ? 2.822 -22.686 9.605 1.00 13.33 68 ALA A O 1
ATOM 548 N N . SER A 1 93 ? 3.161 -20.741 10.669 1.00 11.88 69 SER A N 1
ATOM 549 C CA . SER A 1 93 ? 1.755 -20.358 10.566 1.00 12.57 69 SER A CA 1
ATOM 550 C C . SER A 1 93 ? 1.378 -20.187 9.099 1.00 15.15 69 SER A C 1
ATOM 551 O O . SER A 1 93 ? 2.158 -19.655 8.307 1.00 13.09 69 SER A O 1
ATOM 554 N N . THR A 1 94 ? 0.189 -20.656 8.728 1.00 13.50 70 THR A N 1
ATOM 555 C CA . THR A 1 94 ? -0.263 -20.519 7.350 1.00 12.27 70 THR A CA 1
ATOM 556 C C . THR A 1 94 ? -1.236 -19.352 7.179 1.00 12.27 70 THR A C 1
ATOM 557 O O . THR A 1 94 ? -1.818 -19.180 6.103 1.00 15.54 70 THR A O 1
ATOM 561 N N . SER A 1 95 ? -1.389 -18.518 8.205 1.00 13.38 71 SER A N 1
ATOM 562 C CA A SER A 1 95 ? -2.391 -17.448 8.180 0.62 14.79 71 SER A CA 1
ATOM 563 C CA B SER A 1 95 ? -2.404 -17.473 8.139 0.38 14.65 71 SER A CA 1
ATOM 564 C C . SER A 1 95 ? -1.962 -16.210 7.402 1.00 13.55 71 SER A C 1
ATOM 565 O O . SER A 1 95 ? -0.781 -15.849 7.389 1.00 14.06 71 SER A O 1
ATOM 570 N N . ASP A 1 96 ? -2.934 -15.554 6.767 1.00 14.31 72 ASP A N 1
ATOM 571 C CA . ASP A 1 96 ? -2.716 -14.202 6.291 1.00 11.85 72 ASP A CA 1
ATOM 572 C C . ASP A 1 96 ? -2.306 -13.402 7.518 1.00 13.79 72 ASP A C 1
ATOM 573 O O . ASP A 1 96 ? -2.976 -13.458 8.555 1.00 15.91 72 ASP A O 1
ATOM 578 N N . GLY A 1 97 ? -1.204 -12.672 7.413 1.00 9.21 73 GLY A N 1
ATOM 579 C CA . GLY A 1 97 ? -0.726 -11.874 8.530 1.00 8.78 73 GLY A CA 1
ATOM 580 C C . GLY A 1 97 ? 0.236 -12.561 9.489 1.00 9.70 73 GLY A C 1
ATOM 581 O O . GLY A 1 97 ? 0.670 -11.953 10.469 1.00 12.13 73 GLY A O 1
ATOM 582 N N . ALA A 1 98 ? 0.584 -13.820 9.235 1.00 12.12 74 ALA A N 1
ATOM 583 C CA . ALA A 1 98 ? 1.581 -14.472 10.066 1.00 9.58 74 ALA A CA 1
ATOM 584 C C . ALA A 1 98 ? 2.890 -13.676 9.963 1.00 10.32 74 ALA A C 1
ATOM 585 O O . ALA A 1 98 ? 3.239 -13.157 8.890 1.00 10.15 74 ALA A O 1
ATOM 587 N N . ASN A 1 99 ? 3.598 -13.569 11.079 1.00 9.21 75 ASN A N 1
ATOM 588 C CA . ASN A 1 99 ? 4.829 -12.777 11.129 1.00 8.46 75 ASN A CA 1
ATOM 589 C C . ASN A 1 99 ? 6.006 -13.402 10.383 1.00 9.09 75 ASN A C 1
ATOM 590 O O . ASN A 1 99 ? 6.166 -14.622 10.381 1.00 11.93 75 ASN A O 1
ATOM 595 N N . VAL A 1 100 ? 6.840 -12.542 9.792 1.00 8.88 76 VAL A N 1
ATOM 596 C CA . VAL A 1 100 ? 8.089 -12.975 9.165 1.00 9.34 76 VAL A CA 1
ATOM 597 C C . VAL A 1 100 ? 9.270 -12.570 10.042 1.00 10.93 76 VAL A C 1
ATOM 598 O O . VAL A 1 100 ? 9.349 -11.429 10.500 1.00 10.92 76 VAL A O 1
ATOM 602 N N . ILE A 1 101 ? 10.170 -13.515 10.301 1.00 8.25 77 ILE A N 1
ATOM 603 C CA . ILE A 1 101 ? 11.278 -13.321 11.234 1.00 8.55 77 ILE A CA 1
ATOM 604 C C . ILE A 1 101 ? 12.542 -13.910 10.612 1.00 8.80 77 ILE A C 1
ATOM 605 O O . ILE A 1 101 ? 12.521 -14.356 9.470 1.00 7.79 77 ILE A O 1
ATOM 610 N N . GLN A 1 102 ? 13.644 -13.896 11.353 1.00 7.92 78 GLN A N 1
ATOM 611 C CA . GLN A 1 102 ? 14.803 -14.682 10.949 1.00 7.40 78 GLN A CA 1
ATOM 612 C C . GLN A 1 102 ? 14.960 -15.826 11.938 1.00 9.82 78 GLN A C 1
ATOM 613 O O . GLN A 1 102 ? 14.626 -15.692 13.113 1.00 10.32 78 GLN A O 1
ATOM 619 N N . TYR A 1 103 ? 15.440 -16.963 11.459 1.00 11.21 79 TYR A N 1
ATOM 620 C CA . TYR A 1 103 ? 15.658 -18.101 12.345 1.00 7.90 79 TYR A CA 1
ATOM 621 C C . TYR A 1 103 ? 16.696 -18.994 11.710 1.00 9.99 79 TYR A C 1
ATOM 622 O O . TYR A 1 103 ? 16.793 -19.056 10.481 1.00 10.94 79 TYR A O 1
ATOM 631 N N A SER A 1 104 ? 17.478 -19.684 12.536 0.67 10.89 80 SER A N 1
ATOM 632 N N B SER A 1 104 ? 17.476 -19.689 12.532 0.33 11.04 80 SER A N 1
ATOM 633 C CA A SER A 1 104 ? 18.423 -20.655 12.010 0.67 11.94 80 SER A CA 1
ATOM 634 C CA B SER A 1 104 ? 18.445 -20.638 12.001 0.33 12.14 80 SER A CA 1
ATOM 635 C C A SER A 1 104 ? 17.715 -21.577 11.027 0.67 12.85 80 SER A C 1
ATOM 636 C C B SER A 1 104 ? 17.740 -21.593 11.043 0.33 12.84 80 SER A C 1
ATOM 637 O O A SER A 1 104 ? 16.591 -22.025 11.282 0.67 14.65 80 SER A O 1
ATOM 638 O O B SER A 1 104 ? 16.642 -22.078 11.330 0.33 14.18 80 SER A O 1
ATOM 643 N N . TYR A 1 105 ? 18.371 -21.848 9.902 1.00 12.08 81 TYR A N 1
ATOM 644 C CA . TYR A 1 105 ? 17.779 -22.679 8.862 1.00 13.81 81 TYR A CA 1
ATOM 645 C C . TYR A 1 105 ? 17.776 -24.147 9.270 1.00 15.40 81 TYR A C 1
ATOM 646 O O . TYR A 1 105 ? 18.808 -24.691 9.691 1.00 16.37 81 TYR A O 1
ATOM 655 N N . SER A 1 106 ? 16.621 -24.787 9.138 1.00 13.96 82 SER A N 1
ATOM 656 C CA . SER A 1 106 ? 16.508 -26.221 9.387 1.00 14.33 82 SER A CA 1
ATOM 657 C C . SER A 1 106 ? 15.833 -26.949 8.229 1.00 15.04 82 SER A C 1
ATOM 658 O O . SER A 1 106 ? 15.505 -28.129 8.344 1.00 18.69 82 SER A O 1
ATOM 661 N N . GLY A 1 107 ? 15.639 -26.252 7.111 1.00 12.88 83 GLY A N 1
ATOM 662 C CA . GLY A 1 107 ? 15.030 -26.856 5.939 1.00 14.14 83 GLY A CA 1
ATOM 663 C C . GLY A 1 107 ? 13.511 -26.895 5.948 1.00 15.73 83 GLY A C 1
ATOM 664 O O . GLY A 1 107 ? 12.896 -27.562 5.113 1.00 16.74 83 GLY A O 1
ATOM 665 N N . GLY A 1 108 ? 12.898 -26.171 6.877 1.00 13.61 84 GLY A N 1
ATOM 666 C CA . GLY A 1 108 ? 11.444 -26.148 6.956 1.00 15.00 84 GLY A CA 1
ATOM 667 C C . GLY A 1 108 ? 10.822 -25.484 5.735 1.00 13.57 84 GLY A C 1
ATOM 668 O O . GLY A 1 108 ? 11.415 -24.578 5.141 1.00 12.58 84 GLY A O 1
ATOM 669 N N . ASP A 1 109 ? 9.627 -25.930 5.352 1.00 11.64 85 ASP A N 1
ATOM 670 C CA . ASP A 1 109 ? 8.938 -25.321 4.220 1.00 9.50 85 ASP A CA 1
ATOM 671 C C . ASP A 1 109 ? 8.591 -23.866 4.488 1.00 10.51 85 ASP A C 1
ATOM 672 O O . ASP A 1 109 ? 8.395 -23.094 3.544 1.00 11.41 85 ASP A O 1
ATOM 677 N N . ASN A 1 110 ? 8.487 -23.501 5.766 1.00 13.04 86 ASN A N 1
ATOM 678 C CA . ASN A 1 110 ? 8.248 -22.109 6.167 1.00 12.07 86 ASN A CA 1
ATOM 679 C C . ASN A 1 110 ? 9.514 -21.262 6.074 1.00 12.32 86 ASN A C 1
ATOM 680 O O . ASN A 1 110 ? 9.501 -20.072 6.429 1.00 10.68 86 ASN A O 1
ATOM 685 N N . GLN A 1 111 ? 10.602 -21.885 5.611 1.00 10.49 87 GLN A N 1
ATOM 686 C CA . GLN A 1 111 ? 11.874 -21.191 5.413 1.00 10.48 87 GLN A CA 1
ATOM 687 C C . GLN A 1 111 ? 12.303 -21.242 3.948 1.00 13.05 87 GLN A C 1
ATOM 688 O O . GLN A 1 111 ? 13.457 -20.949 3.617 1.00 12.91 87 GLN A O 1
ATOM 694 N N . GLN A 1 112 ? 11.387 -21.642 3.072 1.00 8.49 88 GLN A N 1
ATOM 695 C CA . GLN A 1 112 ? 11.676 -21.706 1.644 1.00 7.95 88 GLN A CA 1
ATOM 696 C C . GLN A 1 112 ? 10.717 -20.796 0.887 1.00 9.43 88 GLN A C 1
ATOM 697 O O . GLN A 1 112 ? 9.524 -20.732 1.197 1.00 11.64 88 GLN A O 1
ATOM 703 N N . TRP A 1 113 ? 11.248 -20.096 -0.110 1.00 9.31 89 TRP A N 1
ATOM 704 C CA . TRP A 1 113 ? 10.507 -19.040 -0.784 1.00 10.71 89 TRP A CA 1
ATOM 705 C C . TRP A 1 113 ? 10.575 -19.207 -2.290 1.00 11.17 89 TRP A C 1
ATOM 706 O O . TRP A 1 113 ? 11.658 -19.360 -2.853 1.00 11.40 89 TRP A O 1
ATOM 717 N N . ARG A 1 114 ? 9.416 -19.198 -2.941 1.00 10.30 90 ARG A N 1
ATOM 718 C CA . ARG A 1 114 ? 9.374 -19.229 -4.399 1.00 14.06 90 ARG A CA 1
ATOM 719 C C . ARG A 1 114 ? 9.544 -17.803 -4.909 1.00 14.59 90 ARG A C 1
ATOM 720 O O . ARG A 1 114 ? 8.763 -16.920 -4.559 1.00 15.48 90 ARG A O 1
ATOM 728 N N A LEU A 1 115 ? 10.585 -17.582 -5.703 0.47 13.65 91 LEU A N 1
ATOM 729 N N B LEU A 1 115 ? 10.556 -17.569 -5.741 0.53 13.30 91 LEU A N 1
ATOM 730 C CA A LEU A 1 115 ? 10.787 -16.296 -6.348 0.47 14.15 91 LEU A CA 1
ATOM 731 C CA B LEU A 1 115 ? 10.792 -16.236 -6.303 0.53 14.13 91 LEU A CA 1
ATOM 732 C C A LEU A 1 115 ? 10.023 -16.300 -7.659 0.47 14.57 91 LEU A C 1
ATOM 733 C C B LEU A 1 115 ? 10.170 -16.093 -7.693 0.53 14.32 91 LEU A C 1
ATOM 734 O O A LEU A 1 115 ? 10.340 -17.070 -8.569 0.47 14.26 91 LEU A O 1
ATOM 735 O O B LEU A 1 115 ? 10.743 -16.540 -8.688 0.53 16.39 91 LEU A O 1
ATOM 744 N N . VAL A 1 116 ? 9.003 -15.454 -7.748 1.00 11.97 92 VAL A N 1
ATOM 745 C CA . VAL A 1 116 ? 8.193 -15.381 -8.965 1.00 14.13 92 VAL A CA 1
ATOM 746 C C . VAL A 1 116 ? 8.314 -14.031 -9.675 1.00 19.36 92 VAL A C 1
ATOM 747 O O . VAL A 1 116 ? 7.978 -12.992 -9.115 1.00 14.72 92 VAL A O 1
ATOM 751 N N . ASP A 1 117 ? 8.801 -14.069 -10.914 1.00 17.52 93 ASP A N 1
ATOM 752 C CA . ASP A 1 117 ? 8.997 -12.878 -11.730 1.00 20.16 93 ASP A CA 1
ATOM 753 C C . ASP A 1 117 ? 7.630 -12.354 -12.177 1.00 23.85 93 ASP A C 1
ATOM 754 O O . ASP A 1 117 ? 6.865 -13.078 -12.816 1.00 28.88 93 ASP A O 1
ATOM 759 N N . LEU A 1 118 ? 7.321 -11.105 -11.827 1.00 14.90 94 LEU A N 1
ATOM 760 C CA . LEU A 1 118 ? 6.007 -10.522 -12.097 1.00 18.29 94 LEU A CA 1
ATOM 761 C C . LEU A 1 118 ? 5.890 -9.858 -13.469 1.00 25.14 94 LEU A C 1
ATOM 762 O O . LEU A 1 118 ? 4.794 -9.457 -13.875 1.00 30.11 94 LEU A O 1
ATOM 767 N N . GLY A 1 119 ? 7.009 -9.738 -14.173 1.00 30.14 95 GLY A N 1
ATOM 768 C CA . GLY A 1 119 ? 6.986 -9.321 -15.564 1.00 44.09 95 GLY A CA 1
ATOM 769 C C . GLY A 1 119 ? 7.455 -7.905 -15.834 1.00 47.33 95 GLY A C 1
ATOM 770 O O . GLY A 1 119 ? 7.659 -7.531 -16.992 1.00 43.81 95 GLY A O 1
ATOM 771 N N . ASP A 1 120 ? 7.628 -7.119 -14.773 1.00 47.77 96 ASP A N 1
ATOM 772 C CA . ASP A 1 120 ? 8.000 -5.710 -14.916 1.00 48.90 96 ASP A CA 1
ATOM 773 C C . ASP A 1 120 ? 9.206 -5.298 -14.063 1.00 43.67 96 ASP A C 1
ATOM 774 O O . ASP A 1 120 ? 9.351 -4.125 -13.707 1.00 40.89 96 ASP A O 1
ATOM 779 N N . GLY A 1 121 ? 10.072 -6.258 -13.752 1.00 36.13 97 GLY A N 1
ATOM 780 C CA . GLY A 1 121 ? 11.271 -5.984 -12.975 1.00 24.36 97 GLY A CA 1
ATOM 781 C C . GLY A 1 121 ? 11.083 -6.254 -11.493 1.00 24.53 97 GLY A C 1
ATOM 782 O O . GLY A 1 121 ? 12.014 -6.104 -10.701 1.00 27.20 97 GLY A O 1
ATOM 783 N N . TYR A 1 122 ? 9.873 -6.657 -11.123 1.00 13.39 98 TYR A N 1
ATOM 784 C CA . TYR A 1 122 ? 9.547 -6.950 -9.728 1.00 11.01 98 TYR A CA 1
ATOM 785 C C . TYR A 1 122 ? 9.268 -8.429 -9.528 1.00 15.02 98 TYR A C 1
ATOM 786 O O . TYR A 1 122 ? 8.951 -9.141 -10.482 1.00 18.14 98 TYR A O 1
ATOM 795 N N . TYR A 1 123 ? 9.385 -8.877 -8.279 1.00 13.23 99 TYR A N 1
ATOM 796 C CA . TYR A 1 123 ? 9.087 -10.260 -7.888 1.00 9.61 99 TYR A CA 1
ATOM 797 C C . TYR A 1 123 ? 8.099 -10.304 -6.736 1.00 11.11 99 TYR A C 1
ATOM 798 O O . TYR A 1 123 ? 8.022 -9.376 -5.935 1.00 11.07 99 TYR A O 1
ATOM 807 N N . LYS A 1 124 ? 7.363 -11.407 -6.627 1.00 12.34 100 LYS A N 1
ATOM 808 C CA . LYS A 1 124 ? 6.754 -11.755 -5.349 1.00 10.91 100 LYS A CA 1
ATOM 809 C C . LYS A 1 124 ? 7.520 -12.951 -4.818 1.00 11.43 100 LYS A C 1
ATOM 810 O O . LYS A 1 124 ? 8.085 -13.739 -5.589 1.00 11.71 100 LYS A O 1
ATOM 816 N N . LEU A 1 125 ? 7.558 -13.067 -3.496 1.00 10.10 101 LEU A N 1
ATOM 817 C CA . LEU A 1 125 ? 8.233 -14.173 -2.836 1.00 8.33 101 LEU A CA 1
ATOM 818 C C . LEU A 1 125 ? 7.167 -14.895 -2.050 1.00 11.27 101 LEU A C 1
ATOM 819 O O . LEU A 1 125 ? 6.547 -14.323 -1.142 1.00 11.08 101 LEU A O 1
ATOM 824 N N . VAL A 1 126 ? 6.951 -16.156 -2.410 1.00 10.52 102 VAL A N 1
ATOM 825 C CA . VAL A 1 126 ? 5.828 -16.904 -1.882 1.00 10.85 102 VAL A CA 1
ATOM 826 C C . VAL A 1 126 ? 6.340 -18.037 -0.996 1.00 10.80 102 VAL A C 1
ATOM 827 O O . VAL A 1 126 ? 7.097 -18.897 -1.442 1.00 10.94 102 VAL A O 1
ATOM 831 N N . ALA A 1 127 ? 5.927 -18.039 0.264 1.00 9.15 103 ALA A N 1
ATOM 832 C CA . ALA A 1 127 ? 6.390 -19.058 1.201 1.00 10.84 103 ALA A CA 1
ATOM 833 C C . ALA A 1 127 ? 5.901 -20.443 0.800 1.00 11.02 103 ALA A C 1
ATOM 834 O O . ALA A 1 127 ? 4.737 -20.626 0.459 1.00 11.65 103 ALA A O 1
ATOM 836 N N . ARG A 1 128 ? 6.789 -21.422 0.877 1.00 12.17 104 ARG A N 1
ATOM 837 C CA . ARG A 1 128 ? 6.469 -22.751 0.383 1.00 13.18 104 ARG A CA 1
ATOM 838 C C . ARG A 1 128 ? 5.314 -23.401 1.152 1.00 15.91 104 ARG A C 1
ATOM 839 O O . ARG A 1 128 ? 4.417 -24.007 0.558 1.00 17.46 104 ARG A O 1
ATOM 847 N N . HIS A 1 129 ? 5.324 -23.266 2.471 1.00 10.88 105 HIS A N 1
ATOM 848 C CA . HIS A 1 129 ? 4.319 -23.946 3.296 1.00 15.08 105 HIS A CA 1
ATOM 849 C C . HIS A 1 129 ? 2.914 -23.354 3.158 1.00 13.52 105 HIS A C 1
ATOM 850 O O . HIS A 1 129 ? 1.920 -24.080 3.212 1.00 15.37 105 HIS A O 1
ATOM 857 N N . SER A 1 130 ? 2.833 -22.040 2.965 1.00 12.12 106 SER A N 1
ATOM 858 C CA . SER A 1 130 ? 1.566 -21.335 3.092 1.00 12.15 106 SER A CA 1
ATOM 859 C C . SER A 1 130 ? 1.005 -20.816 1.779 1.00 12.11 106 SER A C 1
ATOM 860 O O . SER A 1 130 ? -0.181 -20.516 1.689 1.00 13.93 106 SER A O 1
ATOM 863 N N . GLY A 1 131 ? 1.861 -20.674 0.774 1.00 9.84 107 GLY A N 1
ATOM 864 C CA . GLY A 1 131 ? 1.450 -20.090 -0.493 1.00 12.58 107 GLY A CA 1
ATOM 865 C C . GLY A 1 131 ? 1.152 -18.598 -0.383 1.00 13.23 107 GLY A C 1
ATOM 866 O O . GLY A 1 131 ? 0.533 -18.023 -1.282 1.00 11.47 107 GLY A O 1
ATOM 867 N N A LYS A 1 132 ? 1.640 -17.987 0.699 0.55 12.40 108 LYS A N 1
ATOM 868 N N B LYS A 1 132 ? 1.549 -17.975 0.723 0.45 12.49 108 LYS A N 1
ATOM 869 C CA A LYS A 1 132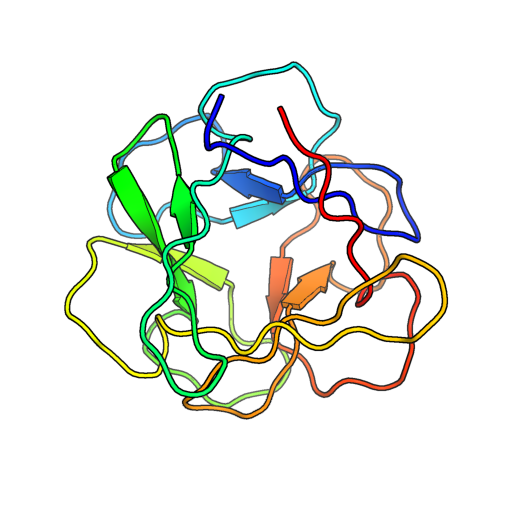 ? 1.421 -16.571 1.018 0.55 10.08 108 LYS A CA 1
ATOM 870 C CA B LYS A 1 132 ? 1.325 -16.540 0.901 0.45 9.39 108 LYS A CA 1
ATOM 871 C C A LYS A 1 132 ? 2.649 -15.729 0.683 0.55 10.27 108 LYS A C 1
ATOM 872 C C B LYS A 1 132 ? 2.595 -15.764 0.571 0.45 10.01 108 LYS A C 1
ATOM 873 O O A LYS A 1 132 ? 3.782 -16.193 0.842 0.55 10.11 108 LYS A O 1
ATOM 874 O O B LYS A 1 132 ? 3.695 -16.312 0.602 0.45 10.19 108 LYS A O 1
ATOM 885 N N . ALA A 1 133 ? 2.427 -14.480 0.267 1.00 10.43 109 ALA A N 1
ATOM 886 C CA . ALA A 1 133 ? 3.514 -13.615 -0.216 1.00 8.78 109 ALA A CA 1
ATOM 887 C C . ALA A 1 133 ? 4.103 -12.679 0.836 1.00 8.57 109 ALA A C 1
ATOM 888 O O . ALA A 1 133 ? 3.407 -12.227 1.742 1.00 9.80 109 ALA A O 1
ATOM 890 N N . LEU A 1 134 ? 5.399 -12.408 0.695 1.00 8.52 110 LEU A N 1
ATOM 891 C CA . LEU A 1 134 ? 6.099 -11.447 1.533 1.00 7.85 110 LEU A CA 1
ATOM 892 C C . LEU A 1 134 ? 5.442 -10.083 1.340 1.00 8.70 110 LEU A C 1
ATOM 893 O O . LEU A 1 134 ? 5.276 -9.613 0.204 1.00 8.31 110 LEU A O 1
ATOM 898 N N . ASP A 1 135 ? 5.096 -9.442 2.452 1.00 8.16 111 ASP A N 1
ATOM 899 C CA . ASP A 1 135 ? 4.152 -8.317 2.446 1.00 7.79 111 ASP A CA 1
ATOM 900 C C . ASP A 1 135 ? 4.532 -7.291 3.517 1.00 8.76 111 ASP A C 1
ATOM 901 O O . ASP A 1 135 ? 4.803 -7.658 4.658 1.00 7.90 111 ASP A O 1
ATOM 906 N N . VAL A 1 136 ? 4.609 -6.011 3.153 1.00 8.74 112 VAL A N 1
ATOM 907 C CA . VAL A 1 136 ? 4.790 -4.974 4.172 1.00 6.74 112 VAL A CA 1
ATOM 908 C C . VAL A 1 136 ? 3.416 -4.567 4.696 1.00 6.76 112 VAL A C 1
ATOM 909 O O . VAL A 1 136 ? 2.566 -4.074 3.932 1.00 8.25 112 VAL A O 1
ATOM 913 N N . GLU A 1 137 ? 3.200 -4.804 5.988 1.00 8.06 113 GLU A N 1
ATOM 914 C CA . GLU A 1 137 ? 1.884 -4.651 6.614 1.00 8.99 113 GLU A CA 1
ATOM 915 C C . GLU A 1 137 ? 1.169 -3.334 6.308 1.00 11.18 113 GLU A C 1
ATOM 916 O O . GLU A 1 137 ? 1.701 -2.244 6.543 1.00 10.27 113 GLU A O 1
ATOM 922 N N . ASN A 1 138 ? -0.057 -3.461 5.810 1.00 8.60 114 ASN A N 1
ATOM 923 C CA . ASN A 1 138 ? -0.929 -2.323 5.505 1.00 10.71 114 ASN A CA 1
ATOM 924 C C . ASN A 1 138 ? -0.354 -1.321 4.498 1.00 9.78 114 ASN A C 1
ATOM 925 O O . ASN A 1 138 ? -0.838 -0.193 4.394 1.00 10.15 114 ASN A O 1
ATOM 930 N N . ALA A 1 139 ? 0.665 -1.743 3.747 1.00 10.24 115 ALA A N 1
ATOM 931 C CA . ALA A 1 139 ? 1.351 -0.864 2.800 1.00 6.88 115 ALA A CA 1
ATOM 932 C C . ALA A 1 139 ? 1.875 0.402 3.468 1.00 12.92 115 ALA A C 1
ATOM 933 O O . ALA A 1 139 ? 1.920 1.469 2.852 1.00 10.97 115 ALA A O 1
ATOM 935 N N . SER A 1 140 ? 2.272 0.279 4.730 1.00 12.74 116 SER A N 1
ATOM 936 C CA . SER A 1 140 ? 2.948 1.373 5.417 1.00 8.37 116 SER A CA 1
ATOM 937 C C . SER A 1 140 ? 4.265 1.659 4.722 1.00 10.13 116 SER A C 1
ATOM 938 O O . SER A 1 140 ? 4.961 0.731 4.313 1.00 10.17 116 SER A O 1
ATOM 941 N N . THR A 1 141 ? 4.629 2.936 4.615 1.00 9.95 117 THR A N 1
ATOM 942 C CA . THR A 1 141 ? 5.921 3.300 4.050 1.00 11.79 117 THR A CA 1
ATOM 943 C C . THR A 1 141 ? 6.888 3.723 5.162 1.00 14.13 117 THR A C 1
ATOM 944 O O . THR A 1 141 ? 7.979 4.215 4.890 1.00 16.13 117 THR A O 1
ATOM 948 N N . SER A 1 142 ? 6.488 3.506 6.413 1.00 11.18 118 SER A N 1
ATOM 949 C CA . SER A 1 142 ? 7.302 3.920 7.555 1.00 11.85 118 SER A CA 1
ATOM 950 C C . SER A 1 142 ? 8.474 2.990 7.826 1.00 12.10 118 SER A C 1
ATOM 951 O O . SER A 1 142 ? 8.364 1.779 7.670 1.00 12.43 118 SER A O 1
ATOM 954 N N . ASP A 1 143 ? 9.591 3.565 8.256 1.00 11.43 119 ASP A N 1
ATOM 955 C CA . ASP A 1 143 ? 10.676 2.765 8.804 1.00 10.52 119 ASP A CA 1
ATOM 956 C C . ASP A 1 143 ? 10.100 1.936 9.949 1.00 12.80 119 ASP A C 1
ATOM 957 O O . ASP A 1 143 ? 9.360 2.462 10.793 1.00 14.84 119 ASP A O 1
ATOM 962 N N . GLY A 1 144 ? 10.414 0.644 9.977 1.00 13.31 120 GLY A N 1
ATOM 963 C CA . GLY A 1 144 ? 9.975 -0.205 11.073 1.00 13.62 120 GLY A CA 1
ATOM 964 C C . GLY A 1 144 ? 8.633 -0.885 10.859 1.00 13.34 120 GLY A C 1
ATOM 965 O O . GLY A 1 144 ? 8.180 -1.649 11.724 1.00 13.03 120 GLY A O 1
ATOM 966 N N . ALA A 1 145 ? 7.995 -0.626 9.718 1.00 10.27 121 ALA A N 1
ATOM 967 C CA . ALA A 1 145 ? 6.747 -1.323 9.402 1.00 8.97 121 ALA A CA 1
ATOM 968 C C . ALA A 1 145 ? 7.046 -2.811 9.352 1.00 9.25 121 ALA A C 1
ATOM 969 O O . ALA A 1 145 ? 8.108 -3.231 8.880 1.00 11.66 121 ALA A O 1
ATOM 971 N N . ASN A 1 146 ? 6.112 -3.608 9.851 1.00 11.22 122 ASN A N 1
ATOM 972 C CA . ASN A 1 146 ? 6.350 -5.035 9.967 1.00 8.57 122 ASN A CA 1
ATOM 973 C C . ASN A 1 146 ? 6.226 -5.766 8.637 1.00 10.56 122 ASN A C 1
ATOM 974 O O . ASN A 1 146 ? 5.347 -5.461 7.823 1.00 10.85 122 ASN A O 1
ATOM 979 N N . VAL A 1 147 ? 7.086 -6.764 8.435 1.00 7.82 123 VAL A N 1
ATOM 980 C CA . VAL A 1 147 ? 6.983 -7.617 7.262 1.00 7.70 123 VAL A CA 1
ATOM 981 C C . VAL A 1 147 ? 6.314 -8.921 7.690 1.00 9.50 123 VAL A C 1
ATOM 982 O O . VAL A 1 147 ? 6.664 -9.506 8.709 1.00 9.71 123 VAL A O 1
ATOM 986 N N . ILE A 1 148 ? 5.316 -9.333 6.920 1.00 7.74 124 ILE A N 1
ATOM 987 C CA . ILE A 1 148 ? 4.474 -10.483 7.236 1.00 8.09 124 ILE A CA 1
ATOM 988 C C . ILE A 1 148 ? 4.283 -11.299 5.957 1.00 10.19 124 ILE A C 1
ATOM 989 O O . ILE A 1 148 ? 4.878 -10.978 4.922 1.00 9.96 124 ILE A O 1
ATOM 994 N N . GLN A 1 149 ? 3.464 -12.354 6.023 1.00 9.83 125 GLN A N 1
ATOM 995 C CA . GLN A 1 149 ? 2.991 -13.008 4.800 1.00 7.98 125 GLN A CA 1
ATOM 996 C C . GLN A 1 149 ? 1.506 -12.695 4.613 1.00 9.61 125 GLN A C 1
ATOM 997 O O . GLN A 1 149 ? 0.784 -12.470 5.582 1.00 10.47 125 GLN A O 1
ATOM 1003 N N . TYR A 1 150 ? 1.053 -12.660 3.365 1.00 9.06 126 TYR A N 1
ATOM 1004 C CA . TYR A 1 150 ? -0.364 -12.441 3.068 1.00 7.09 126 TYR A CA 1
ATOM 1005 C C . TYR A 1 150 ? -0.612 -12.895 1.641 1.00 8.21 126 TYR A C 1
ATOM 1006 O O . TYR A 1 150 ? 0.271 -12.766 0.796 1.00 8.89 126 TYR A O 1
ATOM 1015 N N A SER A 1 151 ? -1.799 -13.425 1.352 0.45 8.58 127 SER A N 1
ATOM 1016 N N B SER A 1 151 ? -1.806 -13.415 1.354 0.55 8.44 127 SER A N 1
ATOM 1017 C CA A SER A 1 151 ? -2.093 -13.847 -0.014 0.45 9.83 127 SER A CA 1
ATOM 1018 C CA B SER A 1 151 ? -2.123 -13.796 -0.017 0.55 10.70 127 SER A CA 1
ATOM 1019 C C A SER A 1 151 ? -1.798 -12.719 -1.005 0.45 11.91 127 SER A C 1
ATOM 1020 C C B SER A 1 151 ? -1.757 -12.686 -0.993 0.55 12.21 127 SER A C 1
ATOM 1021 O O A SER A 1 151 ? -2.174 -11.570 -0.777 0.45 11.40 127 SER A O 1
ATOM 1022 O O B SER A 1 151 ? -2.046 -11.517 -0.746 0.55 11.54 127 SER A O 1
ATOM 1027 N N . TYR A 1 152 ? -1.124 -13.052 -2.102 1.00 11.09 128 TYR A N 1
ATOM 1028 C CA . TYR A 1 152 ? -0.788 -12.066 -3.124 1.00 12.12 128 TYR A CA 1
ATOM 1029 C C . TYR A 1 152 ? -2.052 -11.552 -3.820 1.00 11.91 128 TYR A C 1
ATOM 1030 O O . TYR A 1 152 ? -2.874 -12.339 -4.330 1.00 13.32 128 TYR A O 1
ATOM 1039 N N . SER A 1 153 ? -2.221 -10.232 -3.817 1.00 11.11 129 SER A N 1
ATOM 1040 C CA . SER A 1 153 ? -3.294 -9.594 -4.577 1.00 10.82 129 SER A CA 1
ATOM 1041 C C . SER A 1 153 ? -2.794 -8.374 -5.349 1.00 10.66 129 SER A C 1
ATOM 1042 O O . SER A 1 153 ? -3.584 -7.507 -5.731 1.00 12.05 129 SER A O 1
ATOM 1045 N N . GLY A 1 154 ? -1.489 -8.335 -5.610 1.00 9.04 130 GLY A N 1
ATOM 1046 C CA . GLY A 1 154 ? -0.933 -7.373 -6.540 1.00 12.25 130 GLY A CA 1
ATOM 1047 C C . GLY A 1 154 ? -0.667 -5.995 -5.953 1.00 11.78 130 GLY A C 1
ATOM 1048 O O . GLY A 1 154 ? -0.463 -5.032 -6.697 1.00 12.26 130 GLY A O 1
ATOM 1049 N N . GLY A 1 155 ? -0.677 -5.895 -4.627 1.00 10.88 131 GLY A N 1
ATOM 1050 C CA . GLY A 1 155 ? -0.326 -4.649 -3.969 1.00 9.35 131 GLY A CA 1
ATOM 1051 C C . GLY A 1 155 ? 1.142 -4.337 -4.182 1.00 14.26 131 GLY A C 1
ATOM 1052 O O . GLY A 1 155 ? 1.965 -5.252 -4.227 1.00 9.46 131 GLY A O 1
ATOM 1053 N N . ASP A 1 156 ? 1.480 -3.055 -4.321 1.00 10.49 132 ASP A N 1
ATOM 1054 C CA . ASP A 1 156 ? 2.888 -2.684 -4.465 1.00 8.58 132 ASP A CA 1
ATOM 1055 C C . ASP A 1 156 ? 3.680 -3.006 -3.188 1.00 8.76 132 ASP A C 1
ATOM 1056 O O . ASP A 1 156 ? 4.903 -3.063 -3.215 1.00 10.01 132 ASP A O 1
ATOM 1061 N N . ASN A 1 157 ? 2.979 -3.205 -2.070 1.00 9.18 133 ASN A N 1
ATOM 1062 C CA . ASN A 1 157 ? 3.611 -3.601 -0.809 1.00 8.91 133 ASN A CA 1
ATOM 1063 C C . ASN A 1 157 ? 3.881 -5.107 -0.745 1.00 9.30 133 ASN A C 1
ATOM 1064 O O . ASN A 1 157 ? 4.363 -5.617 0.264 1.00 10.66 133 ASN A O 1
ATOM 1069 N N . GLN A 1 158 ? 3.569 -5.791 -1.843 1.00 9.24 134 GLN A N 1
ATOM 1070 C CA . GLN A 1 158 ? 3.782 -7.237 -1.981 1.00 8.12 134 GLN A CA 1
ATOM 1071 C C . GLN A 1 158 ? 4.717 -7.535 -3.153 1.00 7.88 134 GLN A C 1
ATOM 1072 O O . GLN A 1 158 ? 4.831 -8.684 -3.603 1.00 9.86 134 GLN A O 1
ATOM 1078 N N . GLN A 1 159 ? 5.335 -6.484 -3.688 1.00 9.88 135 GLN A N 1
ATOM 1079 C CA . GLN A 1 159 ? 6.239 -6.611 -4.825 1.00 10.05 135 GLN A CA 1
ATOM 1080 C C . GLN A 1 159 ? 7.614 -6.103 -4.428 1.00 8.91 135 GLN A C 1
ATOM 1081 O O . GLN A 1 159 ? 7.727 -5.090 -3.727 1.00 11.02 135 GLN A O 1
ATOM 1087 N N . TRP A 1 160 ? 8.651 -6.809 -4.878 1.00 9.74 136 TRP A N 1
ATOM 1088 C CA . TRP A 1 160 ? 10.008 -6.583 -4.398 1.00 10.05 136 TRP A CA 1
ATOM 1089 C C . TRP A 1 160 ? 10.974 -6.489 -5.568 1.00 8.68 136 TRP A C 1
ATOM 1090 O O . TRP A 1 160 ? 10.924 -7.308 -6.499 1.00 11.66 136 TRP A O 1
ATOM 1101 N N . ARG A 1 161 ? 11.848 -5.490 -5.527 1.00 9.40 137 ARG A N 1
ATOM 1102 C CA . ARG A 1 161 ? 12.927 -5.387 -6.500 1.00 9.39 137 ARG A CA 1
ATOM 1103 C C . ARG A 1 161 ? 14.106 -6.119 -5.878 1.00 14.10 137 ARG A C 1
ATOM 1104 O O . ARG A 1 161 ? 14.483 -5.833 -4.732 1.00 14.81 137 ARG A O 1
ATOM 1112 N N A LEU A 1 162 ? 14.664 -7.084 -6.609 0.68 12.07 138 LEU A N 1
ATOM 1113 N N B LEU A 1 162 ? 14.670 -7.067 -6.623 0.32 12.41 138 LEU A N 1
ATOM 1114 C CA A LEU A 1 162 ? 15.876 -7.770 -6.174 0.68 12.28 138 LEU A CA 1
ATOM 1115 C CA B LEU A 1 162 ? 15.877 -7.769 -6.205 0.32 13.30 138 LEU A CA 1
ATOM 1116 C C A LEU A 1 162 ? 17.078 -7.071 -6.792 0.68 16.30 138 LEU A C 1
ATOM 1117 C C B LEU A 1 162 ? 17.091 -7.072 -6.801 0.32 15.79 138 LEU A C 1
ATOM 1118 O O A LEU A 1 162 ? 17.351 -7.232 -7.984 0.68 16.83 138 LEU A O 1
ATOM 1119 O O B LEU A 1 162 ? 17.391 -7.235 -7.984 0.32 17.06 138 LEU A O 1
ATOM 1128 N N . VAL A 1 163 ? 17.787 -6.295 -5.975 1.00 14.58 139 VAL A N 1
ATOM 1129 C CA . VAL A 1 163 ? 18.900 -5.481 -6.443 1.00 15.26 139 VAL A CA 1
ATOM 1130 C C . VAL A 1 163 ? 20.247 -6.121 -6.113 1.00 21.85 139 VAL A C 1
ATOM 1131 O O . VAL A 1 163 ? 20.622 -6.276 -4.948 1.00 16.03 139 VAL A O 1
ATOM 1135 N N . ASP A 1 164 ? 20.964 -6.492 -7.164 1.00 21.29 140 ASP A N 1
ATOM 1136 C CA . ASP A 1 164 ? 22.252 -7.161 -7.066 1.00 23.94 140 ASP A CA 1
ATOM 1137 C C . ASP A 1 164 ? 23.293 -6.257 -6.391 1.00 23.62 140 ASP A C 1
ATOM 1138 O O . ASP A 1 164 ? 23.526 -5.139 -6.840 1.00 23.74 140 ASP A O 1
ATOM 1143 N N . LEU A 1 165 ? 23.913 -6.733 -5.313 1.00 17.79 141 LEU A N 1
ATOM 1144 C CA . LEU A 1 165 ? 24.923 -5.936 -4.617 1.00 20.91 141 LEU A CA 1
ATOM 1145 C C . LEU A 1 165 ? 26.306 -6.413 -4.990 1.00 24.04 141 LEU A C 1
ATOM 1146 O O . LEU A 1 165 ? 26.475 -7.509 -5.542 1.00 29.07 141 LEU A O 1
#

B-factor: mean 16.71, std 9.8, range [6.36, 73.4]